Protein AF-A0A7S1RBI3-F1 (afdb_monomer_lite)

Radius of gyration: 18.54 Å; chains: 1; bounding box: 48×44×44 Å

Organism: Alexandrium catenella (NCBI:txid2925)

Secondary structure (DSSP, 8-state):
-EEESSEEEESSSS--SSPP-EEE-TT-EEEEEEE-TTSSEEEEEEE-TTSSSEEEEEEESEETTTEESEEEPPHHHHHHHHHSSS-HHHHHHHHHHHHHHHHHHHS-GGGHHHHHHHHHHHHHHHHSS----

pLDDT: mean 73.15, std 17.43, range [43.09, 96.38]

Foldseek 3Di:
DWFFCKWFFAADPPPPVGDTPDIDHGRRDWAFDDADPVSQKTWTWDQDPVNPDIDIGIIGQADPVPGGGIGDDDVVLVVCVVVVPDDPPVSVVVVVVVVVVVVVVPDPPVCPVVVVVVVVVVVVVVVVPDDDD

Structure (mmCIF, N/CA/C/O backbone):
data_AF-A0A7S1RBI3-F1
#
_entry.id   AF-A0A7S1RBI3-F1
#
loop_
_atom_site.group_PDB
_atom_site.id
_atom_site.type_symbol
_atom_site.label_atom_id
_atom_site.label_alt_id
_atom_site.label_comp_id
_atom_site.label_asym_id
_atom_site.label_entity_id
_atom_site.label_seq_id
_atom_site.pdbx_PDB_ins_code
_atom_site.Cartn_x
_atom_site.Cartn_y
_atom_site.Cartn_z
_atom_site.occupancy
_atom_site.B_iso_or_equiv
_atom_site.auth_seq_id
_atom_site.auth_comp_id
_atom_site.auth_asym_id
_atom_site.auth_atom_id
_atom_site.pdbx_PDB_model_num
ATOM 1 N N . VAL A 1 1 ? -8.356 -7.973 -2.424 1.00 73.94 1 VAL A N 1
ATOM 2 C CA . VAL A 1 1 ? -8.162 -6.763 -3.264 1.00 73.94 1 VAL A CA 1
ATOM 3 C C . VAL A 1 1 ? -8.490 -5.543 -2.417 1.00 73.94 1 VAL A C 1
ATOM 5 O O . VAL A 1 1 ? -9.369 -5.651 -1.570 1.00 73.94 1 VAL A O 1
ATOM 8 N N . THR A 1 2 ? -7.773 -4.430 -2.572 1.00 81.12 2 THR A N 1
ATOM 9 C CA . THR A 1 2 ? -7.963 -3.213 -1.757 1.00 81.12 2 THR A CA 1
ATOM 10 C C . THR A 1 2 ? -8.115 -1.980 -2.642 1.00 81.12 2 THR A C 1
ATOM 12 O O . THR A 1 2 ? -7.535 -1.938 -3.723 1.00 81.12 2 THR A O 1
ATOM 15 N N . ILE A 1 3 ? -8.863 -0.981 -2.183 1.00 81.38 3 ILE A N 1
ATOM 16 C CA . ILE A 1 3 ? -8.903 0.359 -2.771 1.00 81.38 3 ILE A CA 1
ATOM 17 C C . ILE A 1 3 ? -7.878 1.248 -2.059 1.00 81.38 3 ILE A C 1
ATOM 19 O O . ILE A 1 3 ? -7.825 1.268 -0.828 1.00 81.38 3 ILE A O 1
ATOM 23 N N . ALA A 1 4 ? -7.074 1.973 -2.834 1.00 80.50 4 ALA A N 1
ATOM 24 C CA . ALA A 1 4 ? -6.134 2.969 -2.334 1.00 80.50 4 ALA A CA 1
ATOM 25 C C . ALA A 1 4 ? -6.814 4.331 -2.119 1.00 80.50 4 ALA A C 1
ATOM 27 O O . ALA A 1 4 ? -7.643 4.755 -2.923 1.00 80.50 4 ALA A O 1
ATOM 28 N N . THR A 1 5 ? -6.444 5.049 -1.057 1.00 77.50 5 THR A N 1
ATOM 29 C CA . THR A 1 5 ? -6.794 6.473 -0.890 1.00 77.50 5 THR A CA 1
ATOM 30 C C . THR A 1 5 ? -5.773 7.385 -1.565 1.00 77.50 5 THR A C 1
ATOM 32 O O . THR A 1 5 ? -6.157 8.283 -2.299 1.00 77.50 5 THR A O 1
ATOM 35 N N . PHE A 1 6 ? -4.484 7.149 -1.331 1.00 84.69 6 PHE A N 1
ATOM 36 C CA . PHE A 1 6 ? -3.336 7.623 -2.110 1.00 84.69 6 PHE A CA 1
ATOM 37 C C . PHE A 1 6 ? -2.106 6.931 -1.521 1.00 84.69 6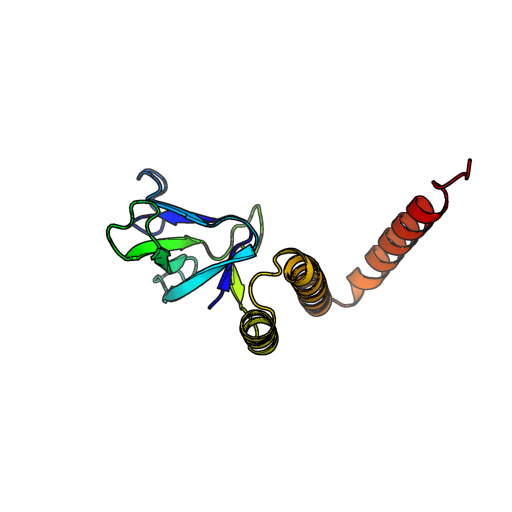 PHE A C 1
ATOM 39 O O . PHE A 1 6 ? -1.802 7.137 -0.343 1.00 84.69 6 PHE A O 1
ATOM 46 N N . VAL A 1 7 ? -1.417 6.086 -2.289 1.00 89.75 7 VAL A N 1
ATOM 47 C CA . VAL A 1 7 ? -0.253 5.348 -1.773 1.00 89.75 7 VAL A CA 1
ATOM 48 C C . VAL A 1 7 ? 0.914 5.369 -2.740 1.00 89.75 7 VAL A C 1
ATOM 50 O O . VAL A 1 7 ? 0.753 5.199 -3.944 1.00 89.75 7 VAL A O 1
ATOM 53 N N . ASN A 1 8 ? 2.110 5.535 -2.185 1.00 93.00 8 ASN A N 1
ATOM 54 C CA . ASN A 1 8 ? 3.351 5.274 -2.896 1.00 93.00 8 ASN A CA 1
ATOM 55 C C . ASN A 1 8 ? 3.661 3.775 -2.837 1.00 93.00 8 ASN A C 1
ATOM 57 O O . ASN A 1 8 ? 3.387 3.116 -1.829 1.00 93.00 8 ASN A O 1
ATOM 61 N N . ILE A 1 9 ? 4.255 3.265 -3.910 1.00 93.38 9 ILE A N 1
ATOM 62 C CA . ILE A 1 9 ? 4.714 1.885 -4.026 1.00 93.38 9 ILE A CA 1
ATOM 63 C C . ILE A 1 9 ? 6.233 1.903 -3.923 1.00 93.38 9 ILE A C 1
ATOM 65 O O . ILE A 1 9 ? 6.898 2.602 -4.685 1.00 93.38 9 ILE A O 1
ATOM 69 N N . TYR A 1 10 ? 6.775 1.133 -2.989 1.00 94.69 10 TYR A N 1
ATOM 70 C CA . TYR A 1 10 ? 8.205 1.071 -2.701 1.00 94.69 10 TYR A CA 1
ATOM 71 C C . TYR A 1 10 ? 8.779 -0.290 -3.103 1.00 94.69 10 TYR A C 1
ATOM 73 O O . TYR A 1 10 ? 8.053 -1.285 -3.093 1.00 94.69 10 TYR A O 1
ATOM 81 N N . PRO A 1 11 ? 10.069 -0.384 -3.450 1.00 94.25 11 PRO A N 1
ATOM 82 C CA . PRO A 1 11 ? 10.692 -1.675 -3.735 1.00 94.25 11 PRO A CA 1
ATOM 83 C C . PRO A 1 11 ? 10.910 -2.518 -2.473 1.00 94.25 11 PRO A C 1
ATOM 85 O O . PRO A 1 11 ? 10.857 -3.745 -2.549 1.00 94.25 11 PRO A O 1
ATOM 88 N N . LEU A 1 12 ? 11.087 -1.877 -1.314 1.00 93.12 12 LEU A N 1
ATOM 89 C CA . LEU A 1 12 ? 11.276 -2.512 -0.010 1.00 93.12 12 LEU A CA 1
ATOM 90 C C . LEU A 1 12 ? 10.384 -1.846 1.054 1.00 93.12 12 LEU A C 1
ATOM 92 O O . LEU A 1 12 ? 10.071 -0.659 0.924 1.00 93.12 12 LEU A O 1
ATOM 96 N N . PRO A 1 13 ? 9.954 -2.585 2.092 1.00 90.25 13 PRO A N 1
ATOM 97 C CA . PRO A 1 13 ? 9.278 -1.998 3.244 1.00 90.25 13 PRO A CA 1
ATOM 98 C C . PRO A 1 13 ? 10.260 -1.152 4.073 1.00 90.25 13 PRO A C 1
ATOM 100 O O . PRO A 1 13 ? 11.447 -1.451 4.138 1.00 90.25 13 PRO A O 1
ATOM 103 N N . ASP A 1 14 ? 9.752 -0.082 4.687 1.00 85.81 14 ASP A N 1
ATOM 104 C CA . ASP A 1 14 ? 10.453 0.853 5.592 1.00 85.81 14 ASP A CA 1
ATOM 105 C C . ASP A 1 14 ? 11.668 1.621 5.050 1.00 85.81 14 ASP A C 1
ATOM 107 O O . ASP A 1 14 ? 12.083 2.605 5.666 1.00 85.81 14 ASP A O 1
ATOM 111 N N . ASP A 1 15 ? 12.150 1.301 3.855 1.00 83.69 15 ASP A N 1
ATOM 112 C CA . ASP A 1 15 ? 13.147 2.105 3.165 1.00 83.69 15 ASP A CA 1
ATOM 113 C C . ASP A 1 15 ? 12.495 3.238 2.358 1.00 83.69 15 ASP A C 1
ATOM 115 O O . ASP A 1 15 ? 12.173 3.116 1.174 1.00 83.69 15 ASP A O 1
ATOM 119 N N . GLN A 1 16 ? 12.303 4.376 3.025 1.00 75.25 16 GLN A N 1
ATOM 120 C CA . GLN A 1 16 ? 11.822 5.606 2.387 1.00 75.25 16 GLN A CA 1
ATOM 121 C C . GLN A 1 16 ? 12.929 6.378 1.651 1.00 75.25 16 GLN A C 1
ATOM 123 O O . GLN A 1 16 ? 12.628 7.403 1.040 1.00 75.25 16 GLN A O 1
ATOM 128 N N . SER A 1 17 ? 14.187 5.925 1.720 1.00 84.94 17 SER A N 1
ATOM 129 C CA . SER A 1 17 ? 15.301 6.545 0.994 1.00 84.94 17 SER A CA 1
ATOM 130 C C . SER A 1 17 ? 15.357 6.094 -0.466 1.00 84.94 17 SER A C 1
ATOM 132 O O . SER A 1 17 ? 15.825 6.839 -1.329 1.00 84.94 17 SER A O 1
ATOM 134 N N . THR A 1 18 ? 14.812 4.912 -0.762 1.00 86.88 18 THR A N 1
ATOM 135 C CA . THR A 1 18 ? 14.740 4.396 -2.126 1.00 86.88 18 THR A CA 1
ATOM 136 C C . THR A 1 18 ? 13.626 5.083 -2.935 1.00 86.88 18 THR A C 1
ATOM 138 O O . THR A 1 18 ? 12.521 5.291 -2.418 1.00 86.88 18 THR A O 1
ATOM 141 N N . PRO A 1 19 ? 13.869 5.428 -4.220 1.00 90.44 19 PRO A N 1
ATOM 142 C CA . PRO A 1 19 ? 12.851 6.000 -5.093 1.00 90.44 19 PRO A CA 1
ATOM 143 C C . PRO A 1 19 ? 11.575 5.156 -5.158 1.00 90.44 19 PRO A C 1
ATOM 145 O O . PRO A 1 19 ? 11.614 3.924 -5.207 1.00 90.44 19 PRO A O 1
ATOM 148 N N . VAL A 1 20 ? 10.428 5.837 -5.192 1.00 92.25 20 VAL A N 1
ATOM 149 C CA . VAL A 1 20 ? 9.132 5.175 -5.364 1.00 92.25 20 VAL A CA 1
ATOM 150 C C . VAL A 1 20 ? 9.073 4.518 -6.742 1.00 92.25 20 VAL A C 1
ATOM 152 O O . VAL A 1 20 ? 9.420 5.133 -7.746 1.00 92.25 20 VAL A O 1
ATOM 155 N N . LEU A 1 21 ? 8.602 3.274 -6.786 1.00 90.81 21 LEU A N 1
ATOM 156 C CA . LEU A 1 21 ? 8.369 2.539 -8.029 1.00 90.81 21 LEU A CA 1
ATOM 157 C C . LEU A 1 21 ? 7.163 3.087 -8.794 1.00 90.81 21 LEU A C 1
ATOM 159 O O . LEU A 1 21 ? 7.088 2.998 -10.013 1.00 90.81 21 LEU A O 1
ATOM 163 N N . GLY A 1 22 ? 6.195 3.634 -8.064 1.00 91.00 22 GLY A N 1
ATOM 164 C CA . GLY A 1 22 ? 4.989 4.203 -8.637 1.00 91.00 22 GLY A CA 1
ATOM 165 C C . GLY A 1 22 ? 4.042 4.702 -7.562 1.00 91.00 22 GLY A C 1
A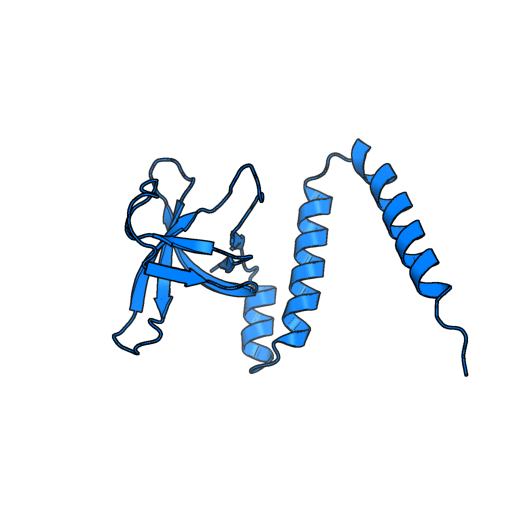TOM 166 O O . GLY A 1 22 ? 4.369 4.738 -6.370 1.00 91.00 22 GLY A O 1
ATOM 167 N N . ARG A 1 23 ? 2.846 5.091 -7.994 1.00 91.44 23 ARG A N 1
ATOM 168 C CA . ARG A 1 23 ? 1.783 5.585 -7.122 1.00 91.44 23 ARG A CA 1
ATOM 169 C C . ARG A 1 23 ? 0.478 4.905 -7.496 1.00 91.44 23 ARG A C 1
ATOM 171 O O . ARG A 1 23 ? 0.241 4.665 -8.672 1.00 91.44 23 ARG A O 1
ATOM 178 N N . ALA A 1 24 ? -0.341 4.611 -6.495 1.00 89.81 24 ALA A N 1
ATOM 179 C CA . ALA A 1 24 ? -1.741 4.288 -6.706 1.00 89.81 24 ALA A CA 1
ATOM 180 C C . ALA A 1 24 ? -2.596 5.472 -6.246 1.00 89.81 24 ALA A C 1
ATOM 182 O O . ALA A 1 24 ? -2.507 5.917 -5.092 1.00 89.81 24 ALA A O 1
ATOM 183 N N . CYS A 1 25 ? -3.393 5.997 -7.169 1.00 86.69 25 CYS A N 1
ATOM 184 C CA . CYS A 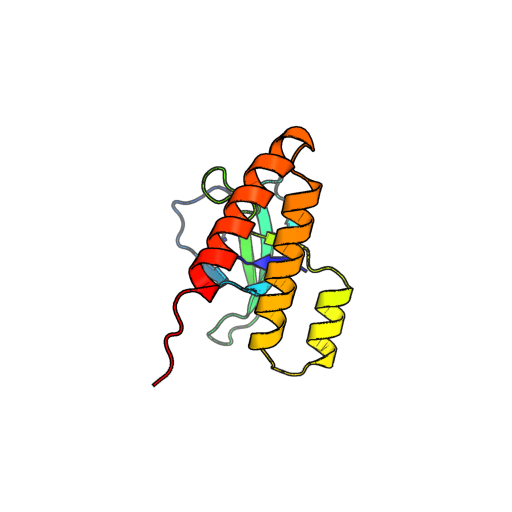1 25 ? -4.267 7.138 -6.946 1.00 86.69 25 CYS A CA 1
ATOM 185 C C . CYS A 1 25 ? -5.488 6.761 -6.099 1.00 86.69 25 CYS A C 1
ATOM 187 O O . CYS A 1 25 ? -5.799 5.588 -5.863 1.00 86.69 25 CYS A O 1
ATOM 189 N N . ARG A 1 26 ? -6.212 7.784 -5.633 1.00 83.69 26 ARG A N 1
ATOM 190 C CA . ARG A 1 26 ? -7.465 7.588 -4.902 1.00 83.69 26 ARG A CA 1
ATOM 191 C C . ARG A 1 26 ? -8.437 6.754 -5.725 1.00 83.69 26 ARG A C 1
ATOM 193 O O . ARG A 1 26 ? -8.640 7.017 -6.903 1.00 83.69 26 ARG A O 1
ATOM 200 N N . ASN A 1 27 ? -9.077 5.795 -5.068 1.00 81.31 27 ASN A N 1
ATOM 201 C CA . ASN A 1 27 ? -10.051 4.867 -5.634 1.00 81.31 27 ASN A CA 1
ATOM 202 C C . ASN A 1 27 ? -9.465 3.828 -6.608 1.00 81.31 27 ASN A C 1
ATOM 204 O O . ASN A 1 27 ? -10.215 3.002 -7.146 1.00 81.31 27 ASN A O 1
ATOM 208 N N . GLU A 1 28 ? -8.144 3.790 -6.801 1.00 83.69 28 GLU A N 1
ATOM 209 C CA . GLU A 1 28 ? -7.517 2.738 -7.593 1.00 83.69 28 GLU A CA 1
ATOM 210 C C . GLU A 1 28 ? -7.514 1.409 -6.850 1.00 83.69 28 GLU A C 1
ATOM 212 O O . GLU A 1 28 ? -7.355 1.332 -5.629 1.00 83.69 28 GLU A O 1
ATOM 217 N N . VAL A 1 29 ? -7.709 0.338 -7.614 1.00 86.19 29 VAL A N 1
ATOM 218 C CA . VAL A 1 29 ? -7.678 -1.014 -7.076 1.00 86.19 29 VAL A CA 1
ATOM 219 C C . VAL A 1 29 ? -6.257 -1.544 -7.111 1.00 86.19 29 VAL A C 1
ATOM 221 O O . VAL A 1 29 ? -5.630 -1.649 -8.162 1.00 86.19 29 VAL A O 1
ATOM 224 N N . VAL A 1 30 ? -5.788 -1.942 -5.935 1.00 89.25 30 VAL A N 1
ATOM 225 C CA . VAL A 1 30 ? -4.477 -2.534 -5.720 1.00 89.25 30 VAL A CA 1
ATOM 226 C C . VAL A 1 30 ? -4.659 -3.989 -5.295 1.00 89.25 30 VAL A C 1
ATOM 228 O O . VAL A 1 30 ? -5.399 -4.320 -4.359 1.00 89.25 30 VAL A O 1
ATOM 231 N N . HIS A 1 31 ? -3.974 -4.891 -5.993 1.00 91.31 31 HIS A N 1
ATOM 232 C CA . HIS A 1 31 ? -3.957 -6.307 -5.651 1.00 91.31 31 HIS A CA 1
ATOM 233 C C . HIS A 1 31 ? -2.834 -6.567 -4.653 1.00 91.31 31 HIS A C 1
ATOM 235 O O . HIS A 1 31 ? -1.668 -6.606 -5.034 1.00 91.31 31 HIS A O 1
ATOM 241 N N . VAL A 1 32 ? -3.189 -6.744 -3.380 1.00 94.31 32 VAL A N 1
ATOM 242 C CA . VAL A 1 32 ? -2.248 -7.055 -2.295 1.00 94.31 32 VAL A CA 1
ATOM 243 C C . VAL A 1 32 ? -2.294 -8.532 -1.908 1.00 94.31 32 VAL A C 1
ATOM 245 O O . VAL A 1 32 ? -3.390 -9.078 -1.771 1.00 94.31 32 VAL A O 1
ATOM 248 N N . PHE A 1 33 ? -1.145 -9.164 -1.659 1.00 93.06 33 PHE A N 1
ATOM 249 C CA . PHE A 1 33 ? -1.079 -10.615 -1.406 1.00 93.06 33 PHE A CA 1
ATOM 250 C C . PHE A 1 33 ? -0.195 -11.043 -0.225 1.00 93.06 33 PHE A C 1
ATOM 252 O O . PHE A 1 33 ? -0.549 -12.006 0.445 1.00 93.06 33 PHE A O 1
ATOM 259 N N . GLU A 1 34 ? 0.858 -10.309 0.125 1.00 96.38 34 GLU A N 1
ATOM 260 C CA . GLU A 1 34 ? 1.795 -10.689 1.198 1.00 96.38 34 GLU A CA 1
ATOM 261 C C . GLU A 1 34 ? 1.877 -9.586 2.264 1.00 96.38 34 GLU A C 1
ATOM 263 O O . GLU A 1 34 ? 1.640 -8.418 1.955 1.00 96.38 34 GLU A O 1
ATOM 268 N N . TRP A 1 35 ? 2.144 -9.955 3.518 1.00 96.06 35 TRP A N 1
ATOM 269 C CA . TRP A 1 35 ? 2.415 -9.024 4.622 1.00 96.06 35 TRP A CA 1
ATOM 270 C C . TRP A 1 35 ? 3.912 -8.992 4.911 1.00 96.06 35 TRP A C 1
ATOM 272 O O . TRP A 1 35 ? 4.569 -10.020 4.785 1.00 96.06 35 TRP A O 1
ATOM 282 N N . ASP A 1 36 ? 4.425 -7.842 5.337 1.00 95.94 36 ASP A N 1
ATOM 283 C CA . ASP A 1 36 ? 5.749 -7.782 5.952 1.00 95.94 36 ASP A CA 1
ATOM 284 C C . ASP A 1 36 ? 5.708 -8.285 7.406 1.00 95.94 36 ASP A C 1
ATOM 286 O O . ASP A 1 36 ? 4.634 -8.469 7.991 1.00 95.94 36 ASP A O 1
ATOM 290 N N . GLU A 1 37 ? 6.883 -8.464 8.011 1.00 94.38 37 GLU A N 1
ATOM 291 C CA . GLU A 1 37 ? 7.016 -8.941 9.393 1.00 94.38 37 GLU A CA 1
ATOM 292 C C . GLU A 1 37 ? 6.324 -8.014 10.404 1.00 94.38 37 GLU A C 1
ATOM 294 O O . GLU A 1 37 ? 5.676 -8.491 11.338 1.00 94.38 37 GLU A O 1
ATOM 299 N N . SER A 1 38 ? 6.379 -6.693 10.191 1.00 92.94 38 SER A N 1
ATOM 300 C CA . SER A 1 38 ? 5.765 -5.713 11.098 1.00 92.94 38 SER A CA 1
ATOM 301 C C . SER A 1 38 ? 4.245 -5.590 10.939 1.00 92.94 38 SER A C 1
ATOM 303 O O . SER A 1 38 ? 3.592 -4.917 11.738 1.00 92.94 38 SER A O 1
ATOM 305 N N . ARG A 1 39 ? 3.666 -6.209 9.899 1.00 92.94 39 ARG A N 1
ATOM 306 C CA . ARG A 1 39 ? 2.265 -6.045 9.475 1.00 92.94 39 ARG A CA 1
ATOM 307 C C . ARG A 1 39 ? 1.863 -4.591 9.193 1.00 92.94 39 ARG A C 1
ATOM 309 O O . ARG A 1 39 ? 0.683 -4.242 9.273 1.00 92.94 39 ARG A O 1
ATOM 316 N N . SER A 1 40 ? 2.822 -3.745 8.833 1.00 93.31 40 SER A N 1
ATOM 317 C CA . SER A 1 40 ? 2.580 -2.351 8.436 1.00 93.31 40 SER A CA 1
ATOM 318 C C . SER A 1 40 ? 2.510 -2.177 6.919 1.00 93.31 40 SER A C 1
ATOM 320 O O . SER A 1 40 ? 1.995 -1.165 6.427 1.00 93.31 40 SER A O 1
ATOM 322 N N . TRP A 1 41 ? 2.982 -3.174 6.172 1.00 95.81 41 TRP A N 1
ATOM 323 C CA . TRP A 1 41 ? 3.146 -3.136 4.729 1.00 95.81 41 TRP A CA 1
ATOM 324 C C . TRP A 1 41 ? 2.507 -4.346 4.060 1.00 95.81 41 TRP A C 1
ATOM 326 O O . TRP A 1 41 ? 2.491 -5.464 4.576 1.00 95.81 41 TRP A O 1
ATOM 336 N N . ARG A 1 42 ? 1.986 -4.116 2.858 1.00 96.25 42 ARG A N 1
ATOM 337 C CA . ARG A 1 42 ? 1.467 -5.165 1.986 1.00 96.25 42 ARG A CA 1
ATOM 338 C C . ARG A 1 42 ? 2.246 -5.190 0.695 1.00 96.25 42 ARG A C 1
ATOM 340 O O . ARG A 1 42 ? 2.416 -4.152 0.060 1.00 96.25 42 ARG A O 1
ATOM 347 N N . ARG A 1 43 ? 2.626 -6.381 0.253 1.00 96.25 43 ARG A N 1
ATOM 348 C CA . ARG A 1 43 ? 3.136 -6.568 -1.098 1.00 96.25 43 ARG A CA 1
ATOM 349 C C . ARG A 1 43 ? 1.987 -6.502 -2.085 1.00 96.25 43 ARG A C 1
ATOM 351 O O . ARG A 1 43 ? 0.941 -7.124 -1.868 1.00 96.25 43 ARG A O 1
ATOM 358 N N . CYS A 1 44 ? 2.180 -5.751 -3.157 1.00 95.12 44 CYS A N 1
ATOM 359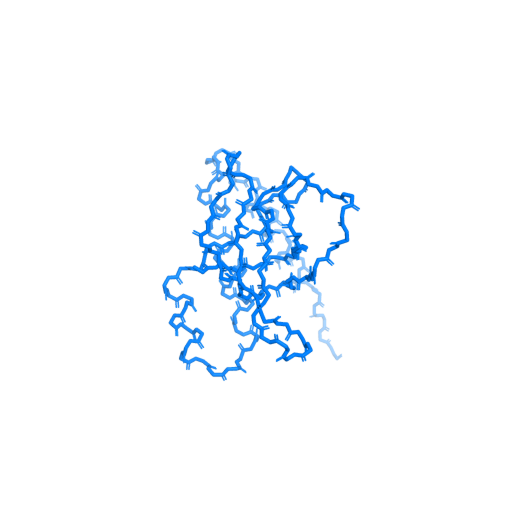 C CA . CYS A 1 44 ? 1.193 -5.529 -4.194 1.00 95.12 44 CYS A CA 1
ATOM 360 C C . CYS A 1 44 ? 1.718 -5.840 -5.591 1.00 95.12 44 CYS A C 1
ATOM 362 O O . CYS A 1 44 ? 2.919 -5.783 -5.857 1.00 95.12 44 CYS A O 1
ATOM 364 N N . ARG A 1 45 ? 0.774 -6.114 -6.491 1.00 92.31 45 ARG A N 1
ATOM 365 C CA . ARG A 1 45 ? 0.975 -6.175 -7.936 1.00 92.31 45 ARG A CA 1
ATOM 366 C C . ARG A 1 45 ? 0.197 -5.034 -8.587 1.00 92.31 45 ARG A C 1
ATOM 368 O O . ARG A 1 45 ? -1.011 -4.924 -8.367 1.00 92.31 45 ARG A O 1
ATOM 375 N N . THR A 1 46 ? 0.866 -4.221 -9.397 1.00 85.19 46 THR A N 1
ATOM 376 C CA . THR A 1 46 ? 0.245 -3.130 -10.166 1.00 85.19 46 THR A CA 1
ATOM 377 C C . THR A 1 46 ? 0.569 -3.266 -11.650 1.00 85.19 46 THR A C 1
ATOM 379 O O . THR A 1 46 ? 1.425 -4.063 -12.048 1.00 85.19 46 THR A O 1
ATOM 382 N N . LYS A 1 47 ? -0.159 -2.532 -12.492 1.00 82.75 47 LYS A N 1
ATOM 383 C CA . LYS A 1 47 ? 0.186 -2.406 -13.909 1.00 82.75 47 LYS A CA 1
ATOM 384 C C . LYS A 1 47 ? 1.286 -1.354 -14.037 1.00 82.75 47 LYS A C 1
ATOM 386 O O . LYS A 1 47 ? 1.198 -0.314 -13.392 1.00 82.75 47 LYS A O 1
ATOM 391 N N . ASN A 1 48 ? 2.307 -1.642 -14.836 1.00 78.62 48 ASN A N 1
ATOM 392 C CA . ASN A 1 48 ? 3.277 -0.636 -15.243 1.00 78.62 48 ASN A CA 1
ATOM 393 C C . ASN A 1 48 ? 2.657 0.219 -16.363 1.00 78.62 48 ASN A C 1
ATOM 395 O O . ASN A 1 48 ? 2.100 -0.342 -17.311 1.00 78.62 48 ASN A O 1
ATOM 399 N N . GLU A 1 49 ? 2.752 1.544 -16.257 1.00 74.06 49 GLU A N 1
ATOM 400 C CA . GLU A 1 49 ? 2.281 2.485 -17.285 1.00 74.06 49 GLU A CA 1
ATOM 401 C C . GLU A 1 49 ? 3.024 2.296 -18.617 1.00 74.06 49 GLU A C 1
ATOM 403 O O . GLU A 1 49 ? 2.442 2.475 -19.682 1.00 74.06 49 GLU A O 1
ATOM 408 N N . GLU A 1 50 ? 4.273 1.821 -18.582 1.00 78.50 50 GLU A N 1
ATOM 409 C CA . GLU A 1 50 ? 5.090 1.575 -19.777 1.00 78.50 50 GLU A CA 1
ATOM 410 C C . GLU A 1 50 ? 4.736 0.272 -20.519 1.00 78.50 50 GLU A C 1
ATOM 412 O O . GLU A 1 50 ? 5.410 -0.107 -21.476 1.00 78.50 50 GLU A O 1
ATOM 417 N N . GLY A 1 51 ? 3.739 -0.487 -20.050 1.00 75.88 51 GLY A N 1
ATOM 418 C CA . GLY A 1 51 ? 3.329 -1.749 -20.677 1.00 75.88 51 GLY A CA 1
ATOM 419 C C . GLY A 1 51 ? 4.330 -2.906 -20.528 1.00 75.88 51 GLY A C 1
ATOM 420 O O . GLY A 1 51 ? 4.062 -4.007 -21.003 1.00 75.88 51 GLY A O 1
ATOM 421 N N . LYS A 1 52 ? 5.446 -2.716 -19.810 1.00 78.50 52 LYS A N 1
ATOM 422 C CA . LYS A 1 52 ? 6.518 -3.715 -19.595 1.00 78.50 52 LYS A CA 1
ATOM 423 C C . LYS A 1 52 ? 6.158 -4.849 -18.615 1.00 78.50 52 LYS A C 1
ATOM 425 O O . LYS A 1 52 ? 7.032 -5.442 -17.990 1.00 78.50 52 LYS A O 1
ATOM 430 N N . GLY A 1 53 ? 4.874 -5.168 -18.473 1.00 81.75 53 GLY A N 1
ATOM 431 C CA . GLY A 1 53 ? 4.383 -6.204 -17.567 1.00 81.75 53 GLY A CA 1
ATOM 432 C C . GLY A 1 53 ? 4.033 -5.703 -16.158 1.00 81.75 53 GLY A C 1
ATOM 433 O O . GLY A 1 53 ? 4.006 -4.499 -15.894 1.00 81.75 53 GLY A O 1
ATOM 434 N N . PRO A 1 54 ? 3.661 -6.621 -15.251 1.00 86.81 54 PRO A N 1
ATOM 435 C CA . PRO A 1 54 ? 3.244 -6.261 -13.904 1.00 86.81 54 PRO A CA 1
ATOM 436 C C . PRO A 1 54 ? 4.429 -5.812 -13.047 1.00 86.81 54 PRO A C 1
ATOM 438 O O . PRO A 1 54 ? 5.472 -6.461 -13.025 1.00 86.81 54 PRO A O 1
ATOM 441 N N . MET A 1 55 ? 4.226 -4.745 -12.282 1.00 89.56 55 MET A N 1
ATOM 442 C CA . MET A 1 55 ? 5.184 -4.255 -11.300 1.00 89.56 55 MET A CA 1
ATOM 443 C C . MET A 1 55 ? 4.838 -4.799 -9.915 1.00 89.56 55 MET A C 1
ATOM 445 O O . MET A 1 55 ? 3.664 -4.859 -9.536 1.00 89.56 55 MET A O 1
ATOM 449 N N . TYR A 1 56 ? 5.861 -5.181 -9.154 1.00 94.31 56 TYR A N 1
ATOM 450 C CA . TYR A 1 56 ? 5.719 -5.641 -7.776 1.00 94.31 56 TYR A CA 1
ATOM 451 C C . TYR A 1 56 ? 6.382 -4.652 -6.829 1.00 94.31 56 TYR A C 1
ATOM 453 O O . TYR A 1 56 ? 7.477 -4.171 -7.101 1.00 94.31 56 TYR A O 1
ATOM 461 N N . GLY A 1 57 ? 5.729 -4.383 -5.706 1.00 95.00 57 GLY A N 1
ATOM 462 C CA . GLY A 1 57 ? 6.270 -3.502 -4.680 1.00 95.00 57 GLY A CA 1
ATOM 463 C C . GLY A 1 57 ? 5.503 -3.610 -3.374 1.00 95.00 57 GLY A C 1
ATOM 464 O O . GLY A 1 57 ? 4.662 -4.492 -3.204 1.00 95.00 57 GLY A O 1
ATOM 465 N N . TRP A 1 58 ? 5.803 -2.705 -2.459 1.00 96.06 58 TRP A N 1
ATOM 466 C CA . TRP A 1 58 ? 5.258 -2.634 -1.116 1.00 96.06 58 TRP A CA 1
ATOM 467 C C . TRP A 1 58 ? 4.475 -1.344 -0.936 1.00 96.06 58 TRP A C 1
ATOM 469 O O . TRP A 1 58 ? 4.924 -0.263 -1.314 1.00 96.06 58 TRP A O 1
ATOM 479 N N . VAL A 1 59 ? 3.300 -1.462 -0.333 1.00 95.00 59 VAL A N 1
ATOM 480 C CA . VAL A 1 59 ? 2.418 -0.341 -0.010 1.00 95.00 59 VAL A CA 1
ATOM 481 C C . VAL A 1 59 ? 2.134 -0.328 1.482 1.00 95.00 59 VAL A C 1
ATOM 483 O O . VAL A 1 59 ? 1.865 -1.365 2.094 1.00 95.00 59 VAL A O 1
ATOM 486 N N . LYS A 1 60 ? 2.191 0.860 2.078 1.00 94.38 60 LYS A N 1
ATOM 487 C CA . LYS A 1 60 ? 1.928 1.044 3.504 1.00 94.38 60 LYS A CA 1
ATOM 488 C C . LYS A 1 60 ? 0.426 0.969 3.765 1.00 94.38 60 LYS A C 1
ATOM 490 O O . LYS A 1 60 ? -0.356 1.605 3.062 1.00 94.38 60 LYS A O 1
ATOM 495 N N . VAL A 1 61 ? 0.012 0.191 4.763 1.00 92.81 61 VAL A N 1
ATOM 496 C CA . VAL A 1 61 ? -1.417 -0.046 5.040 1.00 92.81 61 VAL A CA 1
ATOM 497 C C . VAL A 1 61 ? -2.025 1.065 5.875 1.00 92.81 61 VAL A C 1
ATOM 499 O O . VAL A 1 61 ? -3.169 1.457 5.654 1.00 92.81 61 VAL A O 1
ATOM 502 N N . ILE A 1 62 ? -1.267 1.565 6.845 1.00 91.00 62 ILE A N 1
ATOM 503 C CA . ILE A 1 62 ? -1.713 2.575 7.794 1.00 91.00 62 ILE A CA 1
ATOM 504 C C . ILE A 1 62 ? -0.562 3.521 8.111 1.00 91.00 62 ILE A C 1
ATOM 506 O O . ILE A 1 62 ? 0.602 3.128 8.179 1.00 91.00 62 ILE A O 1
ATOM 510 N N . THR A 1 63 ? -0.890 4.789 8.317 1.00 85.81 63 THR A N 1
ATOM 511 C CA . THR A 1 63 ? 0.047 5.775 8.853 1.00 85.81 63 THR A CA 1
ATOM 512 C C . THR A 1 63 ? -0.603 6.506 10.011 1.00 85.81 63 THR A C 1
ATOM 514 O O . THR A 1 63 ? -1.817 6.695 10.029 1.00 85.81 63 THR A O 1
ATOM 517 N N . TRP A 1 64 ? 0.201 6.963 10.966 1.00 86.19 64 TRP A N 1
ATOM 518 C CA . TRP A 1 64 ? -0.305 7.758 12.086 1.00 86.19 64 TRP A CA 1
ATOM 519 C C . TRP A 1 64 ? -0.917 9.091 11.620 1.00 86.19 64 TRP A C 1
ATOM 521 O O . TRP A 1 64 ? -1.871 9.574 12.219 1.00 86.19 64 TRP A O 1
ATOM 531 N N . LYS A 1 65 ? -0.390 9.666 10.530 1.00 86.12 65 LYS A N 1
ATOM 532 C CA . LYS A 1 65 ? -0.799 10.975 10.008 1.00 86.12 65 LYS A CA 1
ATOM 533 C C . LYS A 1 65 ? -2.099 10.928 9.203 1.00 86.12 65 LYS A C 1
ATOM 535 O O . LYS A 1 65 ? -2.903 11.847 9.309 1.00 86.12 65 LYS A O 1
ATOM 540 N N . TYR A 1 66 ? -2.294 9.890 8.388 1.00 82.88 66 TYR A N 1
ATOM 541 C CA . TYR A 1 66 ? -3.423 9.804 7.449 1.00 82.88 66 TYR A CA 1
ATOM 542 C C . TYR A 1 66 ? -4.415 8.686 7.785 1.00 82.88 66 TYR A C 1
ATOM 544 O O . TYR A 1 66 ? -5.471 8.595 7.166 1.00 82.88 66 TYR A O 1
ATOM 552 N N . GLY A 1 67 ? -4.101 7.836 8.763 1.00 88.31 67 GLY A N 1
ATOM 553 C CA . GLY A 1 67 ? -4.899 6.660 9.075 1.00 88.31 67 GLY A CA 1
ATOM 554 C C . GLY A 1 67 ? -4.741 5.552 8.023 1.00 88.31 67 GLY A C 1
ATOM 555 O O . GLY A 1 67 ? -3.662 5.417 7.428 1.00 88.31 67 GLY A O 1
ATOM 556 N N . PRO A 1 68 ? -5.771 4.703 7.842 1.00 87.31 68 PRO A N 1
ATOM 557 C CA . PRO A 1 68 ? -5.764 3.612 6.870 1.00 87.31 68 PRO A CA 1
ATOM 558 C C . PRO A 1 68 ? -5.639 4.131 5.434 1.00 87.31 68 PRO A C 1
ATOM 560 O O . PRO A 1 68 ? -6.434 4.952 4.983 1.00 87.31 68 PRO A O 1
ATOM 563 N N . LEU A 1 69 ? -4.650 3.618 4.709 1.00 89.19 69 LEU A N 1
ATOM 564 C CA . LEU A 1 69 ? -4.377 3.972 3.317 1.00 89.19 69 LEU A CA 1
ATOM 565 C C . LEU A 1 69 ? -4.954 2.965 2.316 1.00 89.19 69 LEU A C 1
ATOM 567 O O . LEU A 1 69 ? -5.179 3.292 1.149 1.00 89.19 69 LEU A O 1
ATOM 571 N N . LEU A 1 70 ? -5.197 1.739 2.781 1.00 88.25 70 LEU A N 1
ATOM 572 C CA . LEU A 1 70 ? -5.824 0.676 2.011 1.00 88.25 70 LEU A CA 1
ATOM 573 C C . LEU A 1 70 ? -7.140 0.280 2.668 1.00 88.25 70 LEU A C 1
ATOM 575 O O . LEU A 1 70 ? -7.178 -0.082 3.845 1.00 88.25 70 LEU A O 1
ATOM 579 N N . VAL A 1 71 ? -8.209 0.300 1.881 1.00 85.69 71 VAL A N 1
ATOM 580 C CA . VAL A 1 71 ? -9.535 -0.143 2.307 1.00 85.69 71 VAL A CA 1
ATOM 581 C C . VAL A 1 71 ? -9.827 -1.485 1.637 1.00 85.69 71 VAL A C 1
ATOM 583 O O . VAL A 1 71 ? -9.714 -1.583 0.412 1.00 85.69 71 VAL A O 1
ATOM 586 N N . PRO A 1 72 ? -10.167 -2.551 2.384 1.00 83.12 72 PRO A N 1
ATOM 587 C CA . PRO A 1 72 ? -10.561 -3.813 1.774 1.00 83.12 72 PRO A CA 1
ATOM 588 C C . PRO A 1 72 ? -11.796 -3.606 0.900 1.00 83.12 72 PRO A C 1
ATOM 590 O O . PRO A 1 72 ? -12.780 -3.000 1.322 1.00 83.12 72 PRO A O 1
ATOM 593 N N . VAL A 1 73 ? -11.740 -4.116 -0.328 1.00 82.00 73 VAL A N 1
ATOM 594 C CA . VAL A 1 73 ? -12.917 -4.146 -1.196 1.00 82.00 73 VAL A CA 1
ATOM 595 C C . VAL A 1 73 ? -13.819 -5.251 -0.669 1.00 82.00 73 VAL A C 1
ATOM 597 O O . VAL A 1 73 ? -13.392 -6.404 -0.627 1.00 82.00 73 VAL A O 1
ATOM 600 N N . ASN A 1 74 ? -15.036 -4.914 -0.234 1.00 77.62 74 ASN A N 1
ATOM 601 C CA . ASN A 1 74 ? -16.019 -5.955 0.050 1.00 77.62 74 ASN A CA 1
ATOM 602 C C . ASN A 1 74 ? -16.467 -6.605 -1.275 1.00 77.62 74 ASN A C 1
ATOM 604 O O . ASN A 1 74 ? -16.396 -5.995 -2.346 1.00 77.62 74 ASN A O 1
ATOM 608 N N . GLU A 1 75 ? -16.953 -7.840 -1.210 1.00 61.38 75 GLU A N 1
ATOM 609 C CA . GLU A 1 75 ? -17.393 -8.588 -2.396 1.00 61.38 75 GLU A CA 1
ATOM 610 C C . GLU A 1 75 ? -18.514 -7.866 -3.166 1.00 61.38 75 GLU A C 1
ATOM 612 O O . GLU A 1 75 ? -18.569 -7.932 -4.393 1.00 61.38 75 GLU A O 1
ATOM 617 N N . LYS A 1 76 ? -19.358 -7.086 -2.472 1.00 57.56 76 LYS A N 1
ATOM 618 C CA . LYS A 1 76 ? -20.436 -6.295 -3.087 1.00 57.56 76 LYS A CA 1
ATOM 619 C C . LYS A 1 76 ? -19.906 -5.173 -3.990 1.00 57.56 76 LYS A C 1
ATOM 621 O O . LYS A 1 76 ? -20.425 -4.987 -5.083 1.00 57.56 76 LYS A O 1
ATOM 626 N N . VAL A 1 77 ? -18.852 -4.462 -3.588 1.00 64.06 77 VAL A N 1
ATOM 627 C CA . VAL A 1 77 ? -18.193 -3.404 -4.378 1.00 64.06 77 VAL A CA 1
ATOM 628 C C . VAL A 1 77 ? -17.455 -4.007 -5.565 1.00 64.06 77 VAL A C 1
ATOM 630 O O . VAL A 1 77 ? -17.440 -3.427 -6.649 1.00 64.06 77 VAL A O 1
ATOM 633 N N . GLN A 1 78 ? -16.866 -5.189 -5.377 1.00 58.56 78 GLN A N 1
ATOM 634 C CA . GLN A 1 78 ? -16.231 -5.932 -6.459 1.00 58.56 78 GLN A CA 1
ATOM 635 C C . GLN A 1 78 ? -17.253 -6.366 -7.518 1.00 58.56 78 GLN A C 1
ATOM 637 O O . GLN A 1 78 ? -17.012 -6.155 -8.705 1.00 58.56 78 GLN A O 1
ATOM 642 N N . MET A 1 79 ? -18.415 -6.883 -7.101 1.00 55.62 79 MET A N 1
ATOM 643 C CA . MET A 1 79 ? -19.523 -7.188 -8.012 1.00 55.62 79 MET A CA 1
ATOM 644 C C . MET A 1 79 ? -20.068 -5.941 -8.707 1.00 55.62 79 MET A C 1
ATOM 646 O O . MET A 1 79 ? -20.244 -5.962 -9.920 1.00 55.62 79 MET A O 1
ATOM 650 N N . LEU A 1 80 ? -20.290 -4.841 -7.981 1.00 59.12 80 LEU A N 1
ATOM 651 C CA . LEU A 1 80 ? -20.765 -3.594 -8.586 1.00 59.12 80 LEU A CA 1
ATOM 652 C C . LEU A 1 80 ? -19.791 -3.076 -9.653 1.00 59.12 80 LEU A C 1
ATOM 654 O O . LEU A 1 80 ? -20.237 -2.661 -10.716 1.00 59.12 80 LEU A O 1
ATOM 658 N N . ARG A 1 81 ? -18.472 -3.190 -9.438 1.00 56.69 81 ARG A N 1
ATOM 659 C CA . ARG A 1 81 ? -17.463 -2.874 -10.467 1.00 56.69 81 ARG A CA 1
ATOM 660 C C . ARG A 1 81 ? -17.584 -3.735 -11.718 1.00 56.69 81 ARG A C 1
ATOM 662 O O . ARG A 1 81 ? -17.466 -3.207 -12.816 1.00 56.69 81 ARG A O 1
ATOM 669 N N . LEU A 1 82 ? -17.778 -5.043 -11.550 1.00 56.75 82 LEU A N 1
ATOM 670 C CA . LEU A 1 82 ? -17.900 -5.975 -12.674 1.00 56.75 82 LEU A CA 1
ATOM 671 C C . LEU A 1 82 ? -19.197 -5.752 -13.462 1.00 56.75 82 LEU A C 1
ATOM 673 O O . LEU A 1 82 ? -19.207 -5.933 -14.674 1.00 56.75 82 LEU A O 1
ATOM 677 N N . LEU A 1 83 ? -20.265 -5.327 -12.785 1.00 56.12 83 LEU A N 1
ATOM 678 C CA . LEU A 1 83 ? -21.567 -5.064 -13.397 1.00 56.12 83 LEU A CA 1
ATOM 679 C C . LEU A 1 83 ? -21.666 -3.679 -14.059 1.00 56.12 83 LEU A C 1
ATOM 681 O O . LEU A 1 83 ? -22.479 -3.510 -14.961 1.00 56.12 83 LEU A O 1
ATOM 685 N N . GLN A 1 84 ? -20.877 -2.688 -13.626 1.00 56.31 84 GLN A N 1
ATOM 686 C CA . GLN A 1 84 ? -21.073 -1.284 -14.019 1.00 56.31 84 GLN A CA 1
ATOM 687 C C . GLN A 1 84 ? -20.186 -0.754 -15.149 1.00 56.31 84 GLN A C 1
ATOM 689 O O . GLN A 1 84 ? -20.331 0.428 -15.447 1.00 56.31 84 GLN A O 1
ATOM 694 N N . GLY A 1 85 ? -19.319 -1.574 -15.762 1.00 49.47 85 GLY A N 1
ATOM 695 C CA . GLY A 1 85 ? -18.578 -1.243 -16.994 1.00 49.47 85 GLY A CA 1
ATOM 696 C C . GLY A 1 85 ? -18.200 0.240 -17.135 1.00 49.47 85 GLY A C 1
ATOM 697 O O . GLY A 1 85 ? -18.920 0.994 -17.777 1.00 49.47 85 GLY A O 1
ATOM 698 N N . ASP A 1 86 ? -17.097 0.655 -16.507 1.00 51.53 86 ASP A N 1
ATOM 699 C CA . ASP A 1 86 ? -16.520 2.008 -16.617 1.00 51.53 86 ASP A CA 1
ATOM 700 C C . ASP A 1 86 ? -17.430 3.199 -16.237 1.00 51.53 86 ASP A C 1
ATOM 702 O O . ASP A 1 86 ? -17.491 4.208 -16.932 1.00 51.53 86 ASP A O 1
ATOM 706 N N . ASN A 1 87 ? -18.056 3.163 -15.054 1.00 46.97 87 ASN A N 1
ATOM 707 C CA . ASN A 1 87 ? -18.668 4.354 -14.440 1.00 46.97 87 ASN A CA 1
ATOM 708 C C . ASN A 1 87 ? -17.961 4.757 -13.136 1.00 46.97 87 ASN A C 1
ATOM 710 O O . ASN A 1 87 ? -18.389 4.436 -12.026 1.00 46.97 87 ASN A O 1
ATOM 714 N N . SER A 1 88 ? -16.859 5.498 -13.272 1.00 53.91 88 SER A N 1
ATOM 715 C CA . SER A 1 88 ? -16.007 5.975 -12.168 1.00 53.91 88 SER A CA 1
ATOM 716 C C . SER A 1 88 ? -16.728 6.862 -11.136 1.00 53.91 88 SER A C 1
ATOM 718 O O . SER A 1 88 ? -16.293 6.930 -9.985 1.00 53.91 88 SER A O 1
ATOM 720 N N . GLY A 1 89 ? -17.844 7.501 -11.506 1.00 49.03 89 GLY A N 1
ATOM 721 C CA . GLY A 1 89 ? -18.591 8.424 -10.641 1.00 49.03 89 GLY A CA 1
ATOM 722 C C . GLY A 1 89 ? -19.445 7.756 -9.556 1.00 49.03 89 GLY A C 1
ATOM 723 O O . GLY A 1 89 ? -19.481 8.239 -8.428 1.00 49.03 89 GLY A O 1
ATOM 724 N N . VAL A 1 90 ? -20.086 6.622 -9.857 1.00 52.00 90 VAL A N 1
ATOM 725 C CA . VAL A 1 90 ? -20.996 5.926 -8.916 1.00 52.00 90 VAL A CA 1
ATOM 726 C C . VAL A 1 90 ? -20.214 5.203 -7.814 1.00 52.00 90 VAL A C 1
ATOM 728 O O . VAL A 1 90 ? -20.662 5.081 -6.677 1.00 52.00 90 VAL A O 1
ATOM 731 N N . LEU A 1 91 ? -18.992 4.765 -8.121 1.00 52.72 91 LEU A N 1
ATOM 732 C CA . LEU A 1 91 ? -18.108 4.124 -7.148 1.00 52.72 91 LEU A CA 1
ATOM 733 C C . LEU A 1 91 ? -17.593 5.088 -6.083 1.00 52.72 91 LEU A C 1
ATOM 735 O O . LEU A 1 91 ? -17.404 4.663 -4.948 1.00 52.72 91 LEU A O 1
ATOM 739 N N . ALA A 1 92 ? -17.377 6.362 -6.421 1.00 51.03 92 ALA A N 1
ATOM 740 C CA . ALA A 1 92 ? -16.913 7.347 -5.451 1.00 51.03 92 ALA A CA 1
ATOM 741 C C . ALA A 1 92 ? -17.931 7.536 -4.314 1.00 51.03 92 ALA A C 1
ATOM 743 O O . ALA A 1 92 ? -17.534 7.506 -3.154 1.00 51.03 92 ALA A O 1
ATOM 744 N N . SER A 1 93 ? -19.230 7.620 -4.630 1.00 55.09 93 SER A N 1
ATOM 745 C CA . SER A 1 93 ? -20.278 7.759 -3.610 1.00 55.09 93 SER A CA 1
ATOM 746 C C . SER A 1 93 ? -20.446 6.494 -2.767 1.00 55.09 93 SER A C 1
ATOM 748 O O . SER A 1 93 ? -20.522 6.587 -1.550 1.00 55.09 93 SER A O 1
ATOM 750 N N . VAL A 1 94 ? -20.413 5.302 -3.378 1.00 55.94 94 VAL A N 1
ATOM 751 C CA . VAL A 1 94 ? -20.527 4.030 -2.632 1.00 55.94 94 VAL A CA 1
ATOM 752 C C . VAL A 1 94 ? -19.325 3.807 -1.708 1.00 55.94 94 VAL A C 1
ATOM 754 O O . VAL A 1 94 ? -19.475 3.295 -0.600 1.00 55.94 94 VAL A O 1
ATOM 757 N N . ILE A 1 95 ? -18.120 4.185 -2.145 1.00 55.81 95 ILE A N 1
ATOM 758 C CA . ILE A 1 95 ? -16.917 4.111 -1.311 1.00 55.81 95 ILE A CA 1
ATOM 759 C C . ILE A 1 95 ? -16.996 5.129 -0.173 1.00 55.81 95 ILE A C 1
ATOM 761 O O . ILE A 1 95 ? -16.682 4.757 0.955 1.00 55.81 95 ILE A O 1
ATOM 765 N N . ASP A 1 96 ? -17.419 6.368 -0.435 1.00 54.75 96 ASP A N 1
ATOM 766 C CA . ASP A 1 96 ? -17.579 7.384 0.611 1.00 54.75 96 ASP A CA 1
ATOM 767 C C . ASP A 1 96 ? -18.613 6.931 1.665 1.00 54.75 96 ASP A C 1
ATOM 769 O O . ASP A 1 96 ? -18.308 6.974 2.859 1.00 54.75 96 ASP A O 1
ATOM 773 N N . ASP A 1 97 ? -19.748 6.357 1.248 1.00 57.31 97 ASP A N 1
ATOM 774 C CA . ASP A 1 97 ? -20.769 5.803 2.152 1.00 57.31 97 ASP A CA 1
ATOM 775 C C . ASP A 1 97 ? -20.232 4.618 2.981 1.00 57.31 97 ASP A C 1
ATOM 777 O O . ASP A 1 97 ? -20.475 4.510 4.185 1.00 57.31 97 ASP A O 1
ATOM 781 N N . MET A 1 98 ? -19.440 3.728 2.374 1.00 56.22 98 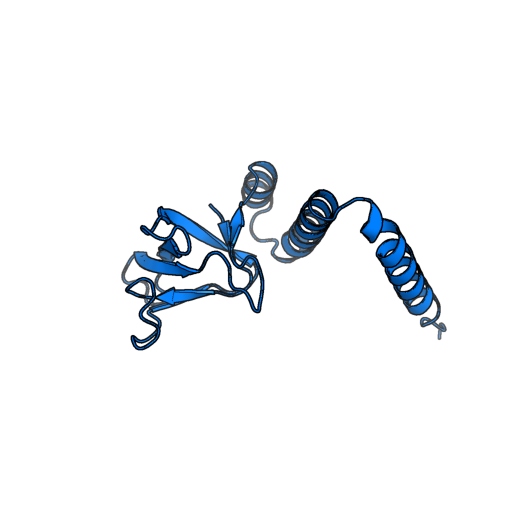MET A N 1
ATOM 782 C CA . MET A 1 98 ? -18.857 2.577 3.078 1.00 56.22 98 MET A CA 1
ATOM 783 C C . MET A 1 98 ? -17.697 2.949 4.005 1.00 56.22 98 MET A C 1
ATOM 785 O O . MET A 1 98 ? -17.485 2.300 5.036 1.00 56.22 98 MET A O 1
ATOM 789 N N . VAL A 1 99 ? -16.915 3.969 3.643 1.00 56.28 99 VAL A N 1
ATOM 790 C CA . VAL A 1 99 ? -15.910 4.562 4.530 1.00 56.28 99 VAL A CA 1
ATOM 791 C C . VAL A 1 99 ? -16.620 5.193 5.725 1.00 56.28 99 VAL A C 1
ATOM 793 O O . VAL A 1 99 ? -16.190 4.968 6.857 1.00 56.28 99 VAL A O 1
ATOM 796 N N . GLU A 1 100 ? -17.733 5.895 5.511 1.00 57.62 100 GLU A N 1
ATOM 797 C CA . GLU A 1 100 ? -18.536 6.484 6.582 1.00 57.62 100 GLU A CA 1
ATOM 798 C C . GLU A 1 100 ? -19.117 5.415 7.524 1.00 57.62 100 GLU A C 1
ATOM 800 O O . GLU A 1 100 ? -18.953 5.521 8.742 1.00 57.62 100 GLU A O 1
ATOM 805 N N . GLU A 1 101 ? -19.680 4.327 6.991 1.00 55.28 101 GLU A N 1
ATOM 806 C CA . GLU A 1 101 ? -20.236 3.221 7.785 1.00 55.28 101 GLU A CA 1
ATOM 807 C C . GLU A 1 101 ? -19.157 2.497 8.620 1.00 55.28 101 GLU A C 1
ATOM 809 O O . GLU A 1 101 ? -19.356 2.190 9.802 1.00 55.28 101 GLU A O 1
ATOM 814 N N . ASN A 1 102 ? -17.969 2.262 8.048 1.00 48.12 102 ASN A N 1
ATOM 815 C CA . ASN A 1 102 ? -16.849 1.647 8.771 1.00 48.12 102 ASN A CA 1
ATOM 816 C C . ASN A 1 102 ? -16.244 2.574 9.833 1.00 48.12 102 ASN A C 1
ATOM 818 O O . ASN A 1 102 ? -15.826 2.102 10.896 1.00 48.12 102 ASN A O 1
ATOM 822 N N . VAL A 1 103 ? -16.210 3.885 9.576 1.00 48.47 103 VAL A N 1
ATOM 823 C CA . VAL A 1 103 ? -15.811 4.886 10.571 1.00 48.47 103 VAL A CA 1
ATOM 824 C C . VAL A 1 103 ? -16.836 4.932 11.706 1.00 48.47 103 VAL A C 1
ATOM 826 O O . VAL A 1 103 ? -16.441 4.904 12.869 1.00 48.47 103 VAL A O 1
ATOM 829 N N . GLN A 1 104 ? -18.137 4.924 11.410 1.00 51.84 104 GLN A N 1
ATOM 830 C CA . GLN A 1 104 ? -19.194 4.930 12.427 1.00 51.84 104 GLN A CA 1
ATOM 831 C C . GLN A 1 104 ? -19.149 3.686 13.322 1.00 51.84 104 GLN A C 1
ATOM 833 O O . GLN A 1 104 ? -19.226 3.819 14.543 1.00 51.84 104 GLN A O 1
ATOM 838 N N . ARG A 1 105 ? -18.945 2.487 12.757 1.00 55.59 105 ARG A N 1
ATOM 839 C CA . ARG A 1 105 ? -18.852 1.238 13.537 1.00 55.59 105 ARG A CA 1
ATOM 840 C C . ARG A 1 105 ? -17.665 1.191 14.504 1.00 55.59 105 ARG A C 1
ATOM 842 O O . ARG A 1 105 ? -17.766 0.525 15.528 1.00 55.59 105 ARG A O 1
ATOM 849 N N . ARG A 1 106 ? -16.558 1.878 14.201 1.00 52.62 106 ARG A N 1
ATOM 850 C CA . ARG A 1 106 ? -15.324 1.860 15.014 1.00 52.62 106 ARG A CA 1
ATOM 851 C C . ARG A 1 106 ? -15.192 3.018 16.003 1.00 52.62 106 ARG A C 1
ATOM 853 O O . ARG A 1 106 ? -14.260 3.016 16.803 1.00 52.62 106 ARG A O 1
ATOM 860 N N . VAL A 1 107 ? -16.098 3.994 15.970 1.00 49.28 107 VAL A N 1
ATOM 861 C CA . VAL A 1 107 ? -16.140 5.080 16.958 1.00 49.28 107 VAL A CA 1
ATOM 862 C C . VAL A 1 107 ? -16.960 4.619 18.174 1.00 49.28 107 VAL A C 1
ATOM 864 O O . VAL A 1 107 ? -18.120 4.230 17.986 1.00 49.28 107 VAL A O 1
ATOM 867 N N . PRO A 1 108 ? -16.395 4.667 19.403 1.00 50.28 108 PRO A N 1
ATOM 868 C CA . PRO A 1 108 ? -17.124 4.372 20.635 1.00 50.28 108 PRO A CA 1
ATOM 869 C C . PRO A 1 108 ? -18.404 5.205 20.714 1.00 50.28 108 PRO A C 1
ATOM 871 O O . PRO A 1 108 ? -18.384 6.392 20.386 1.00 50.28 108 PRO A O 1
ATOM 874 N N . GLU A 1 109 ? -19.504 4.595 21.153 1.00 53.66 109 GLU A N 1
ATOM 875 C CA . GLU A 1 109 ? -20.855 5.184 21.174 1.00 53.66 109 GLU A CA 1
ATOM 876 C C . GLU A 1 109 ? -20.891 6.608 21.756 1.00 53.66 109 GLU A C 1
ATOM 878 O O . GLU A 1 109 ? -21.541 7.489 21.199 1.00 53.66 109 GLU A O 1
ATOM 883 N N . MET A 1 110 ? -20.064 6.880 22.771 1.00 50.59 110 MET A N 1
ATOM 884 C CA . MET A 1 110 ? -19.958 8.180 23.449 1.00 50.59 110 MET A CA 1
ATOM 885 C C . MET A 1 110 ? -19.467 9.354 22.576 1.00 50.59 110 MET A C 1
ATOM 887 O O . MET A 1 110 ? -19.528 10.507 23.003 1.00 50.59 110 MET A O 1
ATOM 891 N N . LEU A 1 111 ? -18.935 9.101 21.376 1.00 52.09 111 LEU A N 1
ATOM 892 C CA . LEU A 1 111 ? -18.455 10.136 20.449 1.00 52.09 111 LEU A CA 1
ATOM 893 C C . LEU A 1 111 ? -19.373 10.341 19.233 1.00 52.09 111 LEU A C 1
ATOM 895 O O . LEU A 1 111 ? -19.100 11.223 18.412 1.00 52.09 111 LEU A O 1
ATOM 899 N N . ARG A 1 112 ? -20.457 9.562 19.102 1.00 55.25 112 ARG A N 1
ATOM 900 C CA . ARG A 1 112 ? -21.387 9.666 17.965 1.00 55.25 112 ARG A CA 1
ATOM 901 C C . ARG A 1 112 ? -22.251 10.927 18.037 1.00 55.25 112 ARG A C 1
ATOM 903 O O . ARG A 1 112 ? -22.363 11.632 17.034 1.00 55.25 112 ARG A O 1
ATOM 910 N N . ASP A 1 113 ? -22.724 11.294 19.227 1.00 54.78 113 ASP A N 1
ATOM 911 C CA . ASP A 1 113 ? -23.645 12.428 19.418 1.00 54.78 113 ASP A CA 1
ATOM 912 C C . ASP A 1 113 ? -23.051 13.783 19.011 1.00 54.78 113 ASP A C 1
ATOM 914 O O . ASP A 1 113 ? -23.730 14.631 18.428 1.00 54.78 113 ASP A O 1
ATOM 918 N N . LYS A 1 114 ? -21.743 13.981 19.215 1.00 55.97 114 LYS A N 1
ATOM 919 C CA . LYS A 1 114 ? -21.069 15.236 18.836 1.00 55.97 114 LYS A CA 1
ATOM 920 C C . LYS A 1 114 ? -20.898 15.394 17.321 1.00 55.97 114 LYS A C 1
ATOM 922 O O . LYS A 1 114 ? -20.791 16.519 16.835 1.00 55.97 114 LYS A O 1
ATOM 927 N N . ARG A 1 115 ? -20.854 14.293 16.559 1.00 52.78 115 ARG A N 1
ATOM 928 C CA . ARG A 1 115 ? -20.676 14.327 15.095 1.00 52.78 115 ARG A CA 1
ATOM 929 C C . ARG A 1 115 ? -21.995 14.473 14.350 1.00 52.78 115 ARG A C 1
ATOM 931 O O . ARG A 1 115 ? -22.030 15.247 13.396 1.00 52.78 115 ARG A O 1
ATOM 938 N N . SER A 1 116 ? -23.060 13.820 14.815 1.00 56.75 116 SER A N 1
ATOM 939 C CA . SER A 1 116 ? -24.405 13.962 14.240 1.00 56.75 116 SER A CA 1
ATOM 940 C C . SER A 1 116 ? -24.864 15.422 14.255 1.00 56.75 116 SER A C 1
ATOM 942 O O . SER A 1 116 ? -25.335 15.929 13.241 1.00 56.75 116 SER A O 1
ATOM 944 N N . SER A 1 117 ? -24.585 16.143 15.348 1.00 61.28 117 SER A N 1
ATOM 945 C CA . SER A 1 117 ? -24.888 17.575 15.468 1.00 61.28 117 SER A CA 1
ATOM 946 C C . SER A 1 117 ? -24.130 18.446 14.449 1.00 61.28 117 SER A C 1
ATOM 948 O O . SER A 1 117 ? -24.712 19.334 13.830 1.00 61.28 117 SER A O 1
ATOM 950 N N . ARG A 1 118 ? -22.843 18.167 14.195 1.00 56.47 118 ARG A N 1
ATOM 951 C CA . ARG A 1 118 ? -22.024 18.956 13.253 1.00 56.47 118 ARG A CA 1
ATOM 952 C C . ARG A 1 118 ? -22.367 18.676 11.784 1.00 56.47 118 ARG A C 1
ATOM 954 O O . ARG A 1 118 ? -22.295 19.581 10.956 1.00 56.47 118 ARG A O 1
ATOM 961 N N . LEU A 1 119 ? -22.744 17.440 11.452 1.00 56.38 119 LEU A N 1
ATOM 962 C CA . LEU A 1 119 ? -23.177 17.048 10.104 1.00 56.38 119 LEU A CA 1
ATOM 963 C C . LEU A 1 119 ? -24.573 17.594 9.763 1.00 56.38 119 LEU A C 1
ATOM 965 O O . LEU A 1 119 ? -24.771 18.079 8.650 1.00 56.38 119 LEU A O 1
ATOM 969 N N . GLU A 1 120 ? -25.503 17.603 10.722 1.00 60.34 120 GLU A N 1
ATOM 970 C CA . GLU A 1 120 ? -26.800 18.292 10.611 1.00 60.34 120 GLU A CA 1
ATOM 971 C C . GLU A 1 120 ? -26.628 19.801 10.379 1.00 60.34 120 GLU A C 1
ATOM 973 O O . GLU A 1 120 ? -27.254 20.373 9.482 1.00 60.34 120 GLU A O 1
ATOM 978 N N . GLN A 1 121 ? -25.712 20.443 11.113 1.00 58.38 121 GLN A N 1
ATOM 979 C CA . GLN A 1 121 ? -25.402 21.866 10.932 1.00 58.38 121 GLN A CA 1
ATOM 980 C C . GLN A 1 121 ? -24.826 22.167 9.539 1.00 58.38 121 GLN A 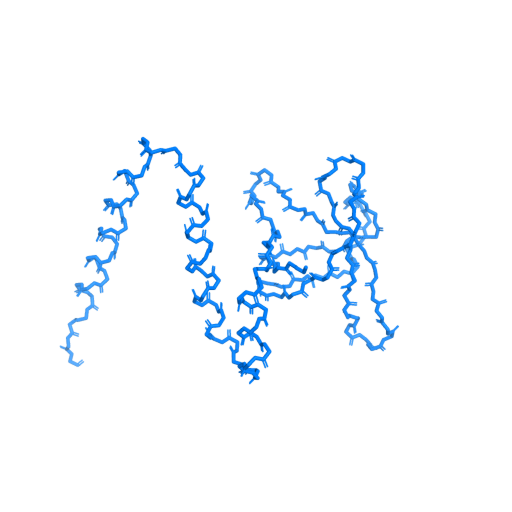C 1
ATOM 982 O O . GLN A 1 121 ? -25.213 23.152 8.911 1.00 58.38 121 GLN A O 1
ATOM 987 N N . LEU A 1 122 ? -23.957 21.300 9.007 1.00 55.06 122 LEU A N 1
ATOM 988 C CA . LEU A 1 122 ? -23.388 21.460 7.662 1.00 55.06 122 LEU A CA 1
ATOM 989 C C . LEU A 1 122 ? -24.411 21.201 6.545 1.00 55.06 122 LEU A C 1
ATOM 991 O O . LEU A 1 122 ? -24.400 21.902 5.533 1.00 55.06 122 LEU A O 1
ATOM 995 N N . ARG A 1 123 ? -25.321 20.234 6.723 1.00 61.16 123 ARG A N 1
ATOM 996 C CA . ARG A 1 123 ? -26.429 19.981 5.783 1.00 61.16 123 ARG A CA 1
ATOM 997 C C . ARG A 1 123 ? -27.432 21.135 5.775 1.00 61.16 123 ARG A C 1
ATOM 999 O O . ARG A 1 123 ? -27.875 21.544 4.704 1.00 61.16 123 ARG A O 1
ATOM 1006 N N . THR A 1 124 ? -27.718 21.705 6.943 1.00 59.38 124 THR A N 1
ATOM 1007 C CA . THR A 1 124 ? -28.578 22.888 7.080 1.00 59.38 124 THR A CA 1
ATOM 1008 C C . THR A 1 124 ? -27.947 24.111 6.414 1.00 59.38 124 THR A C 1
ATOM 1010 O O . THR A 1 124 ? -28.607 24.769 5.616 1.00 59.38 124 THR A O 1
ATOM 1013 N N . ALA A 1 125 ? -26.650 24.362 6.624 1.00 55.53 125 ALA A N 1
ATOM 1014 C CA . ALA A 1 125 ? -25.941 25.475 5.985 1.00 55.53 125 ALA A CA 1
ATOM 1015 C C . ALA A 1 125 ? -25.931 25.380 4.447 1.00 55.53 125 ALA A C 1
ATOM 1017 O O . ALA A 1 125 ? -26.085 26.388 3.761 1.00 55.53 125 ALA A O 1
ATOM 1018 N N . ARG A 1 126 ? -25.824 24.165 3.891 1.00 54.12 126 ARG A N 1
ATOM 1019 C CA . ARG A 1 126 ? -25.875 23.937 2.437 1.00 54.12 126 ARG A CA 1
ATOM 1020 C C . ARG A 1 126 ? -27.264 24.166 1.833 1.00 54.12 126 ARG A C 1
ATOM 1022 O O . ARG A 1 126 ? -27.358 24.501 0.658 1.00 54.12 126 ARG A O 1
ATOM 1029 N N . ARG A 1 127 ? -28.334 24.006 2.619 1.00 52.41 127 ARG A N 1
ATOM 1030 C CA . ARG A 1 127 ? -29.723 24.207 2.167 1.00 52.41 127 ARG A CA 1
ATOM 1031 C C . ARG A 1 127 ? -30.121 25.685 2.088 1.00 52.41 127 ARG A C 1
ATOM 1033 O O . ARG A 1 127 ? -31.053 26.016 1.369 1.00 52.41 127 ARG A O 1
ATOM 1040 N N . VAL A 1 128 ? -29.408 26.563 2.794 1.00 56.62 128 VAL A N 1
ATOM 1041 C CA . VAL A 1 128 ? -29.685 28.012 2.846 1.00 56.62 128 VAL A CA 1
ATOM 1042 C C . VAL A 1 128 ? -29.018 28.780 1.687 1.00 56.62 128 VAL A C 1
ATOM 1044 O O . VAL A 1 128 ? -29.358 29.929 1.436 1.00 56.62 128 VAL A O 1
ATOM 1047 N N . GLN A 1 129 ? -28.114 28.154 0.923 1.00 50.41 129 GLN A N 1
ATOM 1048 C CA . GLN A 1 129 ? -27.290 28.825 -0.096 1.00 50.41 129 GLN A CA 1
ATOM 1049 C C . GLN A 1 129 ? -27.780 28.711 -1.551 1.00 50.41 129 GLN A C 1
ATOM 1051 O O . GLN A 1 129 ? -26.998 28.909 -2.475 1.00 50.41 129 GLN A O 1
ATOM 1056 N N . MET A 1 130 ? -29.068 28.446 -1.775 1.00 54.88 130 MET A N 1
ATOM 1057 C CA . MET A 1 130 ? -29.677 28.588 -3.105 1.00 54.88 130 MET A CA 1
ATOM 1058 C C . MET A 1 130 ? -30.794 29.639 -3.055 1.00 54.88 130 MET A C 1
ATOM 1060 O O . MET A 1 130 ? -31.965 29.269 -2.955 1.00 54.88 130 MET A O 1
ATOM 1064 N N . PRO A 1 131 ? -30.483 30.949 -3.109 1.00 44.53 131 PRO A N 1
ATOM 1065 C CA . PRO A 1 131 ? -31.453 31.909 -3.600 1.00 44.53 131 PRO A CA 1
ATOM 1066 C C . PRO A 1 131 ? -31.582 31.694 -5.110 1.00 44.53 131 PRO A C 1
ATOM 1068 O O . PRO A 1 131 ? -30.606 31.783 -5.853 1.00 44.53 131 PRO A O 1
ATOM 1071 N N . GLY A 1 132 ? -32.794 31.356 -5.542 1.00 58.09 132 GLY A N 1
ATOM 1072 C CA . GLY A 1 132 ? -33.135 31.372 -6.952 1.00 58.09 132 GLY A CA 1
ATOM 1073 C C . GLY A 1 132 ? -33.024 32.787 -7.507 1.00 58.09 132 GLY A C 1
ATOM 1074 O O . GLY A 1 132 ? -33.525 33.733 -6.897 1.00 58.09 132 GLY A O 1
ATOM 1075 N N . SER A 1 133 ? -32.372 32.903 -8.656 1.00 43.09 133 SER A N 1
ATOM 1076 C CA . SER A 1 133 ? -32.794 33.650 -9.850 1.00 43.09 133 SER A CA 1
ATOM 1077 C C . SER A 1 133 ? -31.764 33.403 -10.943 1.00 43.09 133 SER A C 1
ATOM 1079 O O . SER A 1 133 ? -30.564 33.611 -10.660 1.00 43.09 133 SER A O 1
#

Sequence (133 aa):
VTIATFVNIYPLPDDQSTPVLGRACRNEVVHVFEWDESRSWRRCRTKNEEGKGPMYGWVKVITWKYGPLLVPVNEKVQMLRLLQGDNSGVLASVIDDMVEENVQRRVPEMLRDKRSSRLEQLRTARRVQMPGS